Protein AF-A0A661Y5L4-F1 (afdb_monomer_lite)

Radius of gyration: 21.96 Å; chains: 1; bounding box: 78×31×46 Å

Sequence (91 aa):
MKKNLLSASLILTTVFAFAQTPCNNGDAGGYDCSGYDLMAHMPLSVFNTTGANDSWGWTDPNDGKEYVLMGLENGTAFIDISDPVNPIYLG

Secondary structure (DSSP, 8-state):
------------------SSB--BTTBSSSSB-SS--B-----GGGGT-S-EEEEEEEE-TTT--EEEEEEETTEEEEEE-SSTTS-EE--

Structure (mmCIF, N/CA/C/O backbone):
data_AF-A0A661Y5L4-F1
#
_entry.id   AF-A0A661Y5L4-F1
#
loop_
_atom_site.group_PDB
_atom_site.id
_atom_site.type_symbol
_atom_site.label_atom_id
_atom_site.label_alt_id
_atom_site.label_comp_id
_atom_site.label_asym_id
_atom_site.label_entity_id
_atom_site.label_seq_id
_atom_site.pdbx_PDB_ins_code
_atom_site.Cartn_x
_atom_site.Cartn_y
_atom_site.Cartn_z
_atom_site.occupancy
_atom_site.B_iso_or_equiv
_atom_site.auth_seq_id
_atom_site.auth_comp_id
_atom_site.auth_asym_id
_atom_site.auth_atom_id
_atom_site.pdbx_PDB_model_num
ATOM 1 N N . MET A 1 1 ? -65.444 -4.577 -24.245 1.00 45.03 1 MET A N 1
ATOM 2 C CA . MET A 1 1 ? -64.198 -4.421 -25.033 1.00 45.03 1 MET A CA 1
ATOM 3 C C . MET A 1 1 ? -63.044 -4.167 -24.068 1.00 45.03 1 MET A C 1
ATOM 5 O O . MET A 1 1 ? -63.265 -3.571 -23.024 1.00 45.03 1 MET A O 1
ATOM 9 N N . LYS A 1 2 ? -61.890 -4.775 -24.349 1.00 47.53 2 LYS A N 1
ATOM 10 C CA . LYS A 1 2 ? -60.837 -5.206 -23.412 1.00 47.53 2 LYS A CA 1
ATOM 11 C C . LYS A 1 2 ? -60.192 -4.069 -22.594 1.00 47.53 2 LYS A C 1
ATOM 13 O O . LYS A 1 2 ? -59.688 -3.111 -23.166 1.00 47.53 2 LYS A O 1
ATOM 18 N N . LYS A 1 3 ? -60.151 -4.228 -21.263 1.00 55.34 3 LYS A N 1
ATOM 19 C CA . LYS A 1 3 ? -59.267 -3.475 -20.359 1.00 55.34 3 LYS A CA 1
ATOM 20 C C . LYS A 1 3 ? -57.867 -4.088 -20.465 1.00 55.34 3 LYS A C 1
ATOM 22 O O . LYS A 1 3 ? -57.606 -5.108 -19.835 1.00 55.34 3 LYS A O 1
ATOM 27 N N . ASN A 1 4 ? -56.998 -3.515 -21.292 1.00 48.91 4 ASN A N 1
ATOM 28 C CA . ASN A 1 4 ? -55.600 -3.938 -21.354 1.00 48.91 4 ASN A CA 1
ATOM 29 C C . ASN A 1 4 ? -54.830 -3.268 -20.215 1.00 48.91 4 ASN A C 1
ATOM 31 O O . ASN A 1 4 ? -54.379 -2.131 -20.328 1.00 48.91 4 ASN A O 1
ATOM 35 N N . LEU A 1 5 ? -54.729 -3.997 -19.106 1.00 57.22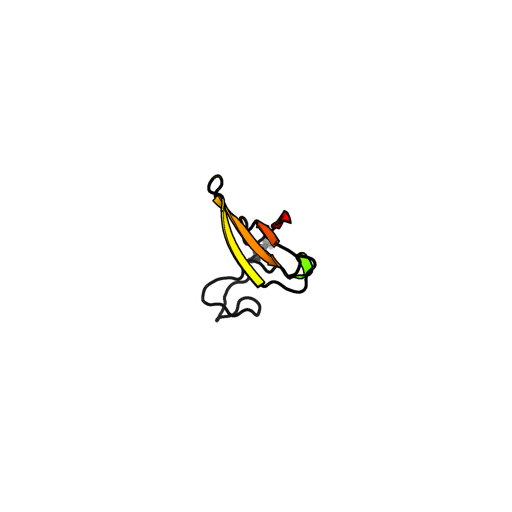 5 LEU A N 1
ATOM 36 C CA . LEU A 1 5 ? -53.837 -3.708 -17.994 1.00 57.22 5 LEU A CA 1
ATOM 37 C C . LEU A 1 5 ? -52.398 -3.981 -18.468 1.00 57.22 5 LEU A C 1
ATOM 39 O O . LEU A 1 5 ? -51.913 -5.107 -18.406 1.00 57.22 5 LEU A O 1
ATOM 43 N N . LEU A 1 6 ? -51.731 -2.969 -19.020 1.00 54.16 6 LEU A N 1
ATOM 44 C CA . LEU A 1 6 ? -50.290 -3.018 -19.269 1.00 54.16 6 LEU A CA 1
ATOM 45 C C . LEU A 1 6 ? -49.576 -2.707 -17.951 1.00 54.16 6 LEU A C 1
ATOM 47 O O . LEU A 1 6 ? -49.201 -1.572 -17.672 1.00 54.16 6 LEU A O 1
ATOM 51 N N . SER A 1 7 ? -49.440 -3.734 -17.114 1.00 58.03 7 SER A N 1
ATOM 52 C CA . SER A 1 7 ? -48.542 -3.722 -15.963 1.00 58.03 7 SER A CA 1
ATOM 53 C C . SER A 1 7 ? -47.102 -3.726 -16.474 1.00 58.03 7 SER A C 1
ATOM 55 O O . SER A 1 7 ? -46.559 -4.769 -16.828 1.00 58.03 7 SER A O 1
ATOM 57 N N . ALA A 1 8 ? -46.486 -2.549 -16.550 1.00 58.72 8 ALA A N 1
ATOM 58 C CA . ALA A 1 8 ? -45.054 -2.421 -16.775 1.00 58.72 8 ALA A CA 1
ATOM 59 C C . ALA A 1 8 ? -44.316 -2.783 -15.474 1.00 58.72 8 ALA A C 1
ATOM 61 O O . ALA A 1 8 ? -44.076 -1.929 -14.623 1.00 58.72 8 ALA A O 1
ATOM 62 N N . SER A 1 9 ? -43.995 -4.065 -15.290 1.00 62.47 9 SER A N 1
ATOM 63 C CA . SER A 1 9 ? -43.058 -4.492 -14.248 1.00 62.47 9 SER A CA 1
ATOM 64 C C . SER A 1 9 ? -41.649 -4.059 -14.646 1.00 62.47 9 SER A C 1
ATOM 66 O O . SER A 1 9 ? -41.008 -4.679 -15.492 1.00 62.47 9 SER A O 1
ATOM 68 N N . LEU A 1 10 ? -41.180 -2.972 -14.037 1.00 59.38 10 LEU A N 1
ATOM 69 C CA . LEU A 1 10 ? -39.789 -2.538 -14.080 1.00 59.38 10 LEU A CA 1
ATOM 70 C C . LEU A 1 10 ? -38.960 -3.541 -13.261 1.00 59.38 10 LEU A C 1
ATOM 72 O O . LEU A 1 10 ? -38.992 -3.522 -12.032 1.00 59.38 10 LEU A O 1
ATOM 76 N N . ILE A 1 11 ? -38.277 -4.471 -13.932 1.00 63.12 11 ILE A N 1
ATOM 77 C CA . ILE A 1 11 ? -37.360 -5.408 -13.275 1.00 63.12 11 ILE A CA 1
ATOM 78 C C . ILE A 1 11 ? -36.123 -4.609 -12.856 1.00 63.12 11 ILE A C 1
ATOM 80 O O . ILE A 1 11 ? -35.305 -4.226 -13.690 1.00 63.12 11 ILE A O 1
ATOM 84 N N . LEU A 1 12 ? -36.009 -4.332 -11.558 1.00 64.50 12 LEU A N 1
ATOM 85 C CA . LEU A 1 12 ? -34.834 -3.722 -10.950 1.00 64.50 12 LEU A CA 1
ATOM 86 C C . LEU A 1 12 ? -33.753 -4.803 -10.806 1.00 64.50 12 LEU A C 1
ATOM 88 O O . LEU A 1 12 ? -33.671 -5.482 -9.786 1.00 64.50 12 LEU A O 1
ATOM 92 N N . THR A 1 13 ? -32.951 -5.022 -11.846 1.00 65.88 13 THR A N 1
ATOM 93 C CA . THR A 1 13 ? -31.752 -5.860 -11.735 1.00 65.88 13 THR A CA 1
ATOM 94 C C . THR A 1 13 ? -30.702 -5.097 -10.933 1.00 65.88 13 THR A C 1
ATOM 96 O O . THR A 1 13 ? -30.044 -4.200 -11.458 1.00 65.88 13 THR A O 1
ATOM 99 N N . THR A 1 14 ? -30.554 -5.422 -9.651 1.00 65.94 14 THR A N 1
ATOM 100 C CA . THR A 1 14 ? -29.439 -4.941 -8.831 1.00 65.94 14 THR A CA 1
ATOM 101 C C . THR A 1 14 ? -28.157 -5.611 -9.314 1.00 65.94 14 THR A C 1
ATOM 103 O O . THR A 1 14 ? -27.962 -6.810 -9.112 1.00 65.94 14 THR A O 1
ATOM 106 N N . VAL A 1 15 ? -27.293 -4.851 -9.983 1.00 71.62 15 VAL A N 1
ATOM 107 C CA . VAL A 1 15 ? -25.935 -5.298 -10.298 1.00 71.62 15 VAL A CA 1
ATOM 108 C C . VAL A 1 15 ? -25.136 -5.228 -9.000 1.00 71.62 15 VAL A C 1
ATOM 110 O O . VAL A 1 15 ? -24.921 -4.141 -8.467 1.00 71.62 15 VAL A O 1
ATOM 113 N N . PHE A 1 16 ? -24.736 -6.380 -8.462 1.00 69.31 16 PHE A N 1
ATOM 114 C CA . PHE A 1 16 ? -23.775 -6.425 -7.364 1.00 69.31 16 PHE A CA 1
ATOM 115 C C . PHE A 1 16 ? -22.408 -6.018 -7.919 1.00 69.31 16 PHE A C 1
ATOM 117 O O . PHE A 1 16 ? -21.804 -6.758 -8.692 1.00 69.31 16 PHE A O 1
ATOM 124 N N . ALA A 1 17 ? -21.955 -4.816 -7.569 1.00 69.75 17 ALA A N 1
ATOM 125 C CA . ALA A 1 17 ? -20.578 -4.396 -7.778 1.00 69.75 17 ALA A CA 1
ATOM 126 C C . ALA A 1 17 ? -19.769 -4.778 -6.533 1.00 69.75 17 ALA A C 1
ATOM 128 O O . ALA A 1 17 ? -20.151 -4.424 -5.417 1.00 69.75 17 ALA A O 1
ATOM 129 N N . PHE A 1 18 ? -18.673 -5.508 -6.722 1.00 72.31 18 PHE A N 1
ATOM 130 C CA . PHE A 1 18 ? -17.719 -5.812 -5.659 1.00 72.31 18 PHE A CA 1
ATOM 131 C C . PHE A 1 18 ? -16.603 -4.765 -5.695 1.00 72.31 18 PHE A C 1
ATOM 133 O O . PHE A 1 18 ? -16.037 -4.514 -6.756 1.00 72.31 18 PHE A O 1
ATOM 140 N N . ALA A 1 19 ? -16.325 -4.127 -4.554 1.00 83.38 19 ALA A N 1
ATOM 141 C CA . ALA A 1 19 ? -15.214 -3.181 -4.421 1.00 83.38 19 ALA A CA 1
ATOM 142 C C . ALA A 1 19 ? -13.853 -3.899 -4.329 1.00 83.38 19 ALA A C 1
ATOM 144 O O . ALA A 1 19 ? -12.851 -3.372 -4.794 1.00 83.38 19 ALA A O 1
ATOM 145 N N . GLN A 1 20 ? -13.843 -5.114 -3.770 1.00 91.56 20 GLN A N 1
ATOM 146 C CA . GLN A 1 20 ? -12.687 -6.011 -3.730 1.00 91.56 20 GLN A CA 1
ATOM 147 C C . GLN A 1 20 ? -12.675 -6.953 -4.936 1.00 91.56 20 GLN A C 1
ATOM 149 O O . GLN A 1 20 ? -13.715 -7.196 -5.555 1.00 91.56 20 GLN A O 1
ATOM 154 N N . THR A 1 21 ? -11.515 -7.531 -5.231 1.00 95.06 21 THR A N 1
ATOM 155 C CA . THR A 1 21 ? -11.351 -8.566 -6.257 1.00 95.06 21 THR A CA 1
ATOM 156 C C . THR A 1 21 ? -11.376 -9.946 -5.593 1.00 95.06 21 THR A C 1
ATOM 158 O O . THR A 1 21 ? -10.402 -10.304 -4.926 1.00 95.06 21 THR A O 1
ATOM 161 N N . PRO A 1 22 ? -12.468 -10.729 -5.729 1.00 95.12 22 PRO A N 1
ATOM 162 C CA . PRO A 1 22 ? -12.598 -11.978 -4.993 1.00 95.12 22 PRO A CA 1
ATOM 163 C C . PRO A 1 22 ? -11.660 -13.068 -5.505 1.00 95.12 22 PRO A C 1
ATOM 165 O O . PRO A 1 22 ? -11.463 -13.194 -6.716 1.00 95.12 22 PRO A O 1
ATOM 168 N N . CYS A 1 23 ? -11.162 -13.897 -4.590 1.00 96.50 23 CYS A N 1
ATOM 169 C CA . CYS A 1 23 ? -10.354 -15.062 -4.923 1.00 96.50 23 CYS A CA 1
ATOM 170 C C . CYS A 1 23 ? -11.222 -16.184 -5.490 1.00 96.50 23 CYS A C 1
ATOM 172 O O . CYS A 1 23 ? -11.892 -16.914 -4.756 1.00 96.50 23 CYS A O 1
ATOM 174 N N . ASN A 1 24 ? -11.196 -16.351 -6.809 1.00 95.75 24 ASN A N 1
ATOM 175 C CA . ASN A 1 24 ? -11.967 -17.371 -7.506 1.00 95.75 24 ASN A CA 1
ATOM 176 C C . ASN A 1 24 ? -11.030 -18.343 -8.212 1.00 95.75 24 ASN A C 1
ATOM 178 O O . ASN A 1 24 ? -10.239 -17.953 -9.064 1.00 95.75 24 ASN A O 1
ATOM 182 N N . ASN A 1 25 ? -11.147 -19.633 -7.885 1.00 95.88 25 ASN A N 1
ATOM 183 C CA . ASN A 1 25 ? -10.308 -20.693 -8.457 1.00 95.88 25 ASN A CA 1
ATOM 184 C C . ASN A 1 25 ? -8.791 -20.430 -8.332 1.00 95.88 25 ASN A C 1
ATOM 186 O O . ASN A 1 25 ? -8.027 -20.856 -9.192 1.00 95.88 25 ASN A O 1
ATOM 190 N N . GLY A 1 26 ? -8.361 -19.752 -7.262 1.00 96.81 26 GLY A N 1
ATOM 191 C CA . GLY A 1 26 ? -6.951 -19.456 -6.999 1.00 96.81 26 GLY A CA 1
ATOM 192 C C . GLY A 1 26 ? -6.417 -18.174 -7.642 1.00 96.81 26 GLY A C 1
ATOM 193 O O . GLY A 1 26 ? -5.228 -17.913 -7.508 1.00 96.81 26 GLY A O 1
ATOM 194 N N . ASP A 1 27 ? -7.268 -17.369 -8.287 1.00 97.19 27 ASP A N 1
ATOM 195 C CA . ASP A 1 27 ? -6.903 -16.061 -8.845 1.00 97.19 27 ASP A CA 1
ATOM 196 C C . ASP A 1 27 ? -7.741 -14.924 -8.243 1.00 97.19 27 ASP A C 1
ATOM 198 O O . ASP A 1 27 ? -8.960 -15.046 -8.081 1.00 97.19 27 ASP A O 1
ATOM 202 N N . ALA A 1 28 ? -7.077 -13.809 -7.943 1.00 96.81 28 ALA A N 1
ATOM 203 C CA . ALA A 1 28 ? -7.695 -12.543 -7.580 1.00 96.81 28 ALA A CA 1
ATOM 204 C C . ALA A 1 28 ? -7.125 -11.412 -8.451 1.00 96.81 28 ALA A C 1
ATOM 206 O O . ALA A 1 28 ? -6.316 -10.602 -8.001 1.00 96.81 28 ALA A O 1
ATOM 207 N N . GLY A 1 29 ? -7.540 -11.350 -9.718 1.00 92.31 29 GLY A N 1
ATOM 208 C CA . GLY A 1 29 ? -7.176 -10.249 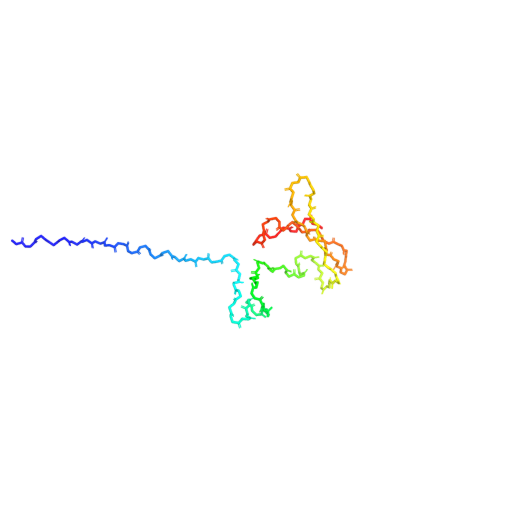-10.617 1.00 92.31 29 GLY A CA 1
ATOM 209 C C . GLY A 1 29 ? -5.765 -10.369 -11.187 1.00 92.31 29 GLY A C 1
ATOM 210 O O . GLY A 1 29 ? -5.089 -9.354 -11.353 1.00 92.31 29 GLY A O 1
ATOM 211 N N . GLY A 1 30 ? -5.320 -11.593 -11.481 1.00 94.44 30 GLY A N 1
ATOM 212 C CA . GLY A 1 30 ? -3.969 -11.892 -11.967 1.00 94.44 30 GLY A CA 1
ATOM 213 C C . GLY A 1 30 ? -2.946 -12.165 -10.862 1.00 94.44 30 GLY A C 1
ATOM 214 O O . GLY A 1 30 ? -1.768 -12.350 -11.166 1.00 94.44 30 GLY A O 1
ATOM 215 N N . TYR A 1 31 ? -3.378 -12.174 -9.599 1.00 94.44 31 TYR A N 1
ATOM 216 C CA . TYR A 1 31 ? -2.558 -12.526 -8.445 1.00 94.44 31 TYR A CA 1
ATOM 217 C C . TYR A 1 31 ? -3.018 -13.866 -7.876 1.00 94.44 31 TYR A C 1
ATOM 219 O O . TYR A 1 31 ? -4.201 -14.036 -7.568 1.00 94.44 31 TYR A O 1
ATOM 227 N N . ASP A 1 32 ? -2.073 -14.788 -7.690 1.00 97.12 32 ASP A N 1
ATOM 228 C CA . ASP A 1 32 ? -2.336 -16.069 -7.037 1.00 97.12 32 ASP A CA 1
ATOM 229 C C . ASP A 1 32 ? -2.878 -15.843 -5.616 1.00 97.12 32 ASP A C 1
ATOM 231 O O . ASP A 1 32 ? -2.317 -15.086 -4.814 1.00 97.12 32 ASP A O 1
ATOM 235 N N . CYS A 1 33 ? -3.968 -16.528 -5.281 1.00 96.94 33 CYS A N 1
ATOM 236 C CA . CYS A 1 33 ? -4.646 -16.393 -3.997 1.00 96.94 33 CYS A CA 1
ATOM 237 C C . CYS A 1 33 ? -5.060 -17.756 -3.424 1.00 96.94 33 CYS A C 1
ATOM 239 O O . CYS A 1 33 ? -5.285 -18.726 -4.146 1.00 96.94 33 CYS A O 1
ATOM 241 N N . SER A 1 34 ? -5.185 -17.839 -2.096 1.00 97.31 34 SER A N 1
ATOM 242 C CA . SER A 1 34 ? -5.592 -19.060 -1.385 1.00 97.31 34 SER A CA 1
ATOM 243 C C . SER A 1 34 ? -6.686 -18.758 -0.360 1.00 97.31 34 SER A C 1
ATOM 245 O O . SER A 1 34 ? -6.474 -18.854 0.849 1.00 97.31 34 SER A O 1
ATOM 247 N N . GLY A 1 35 ? -7.872 -18.398 -0.856 1.00 94.19 35 GLY A N 1
ATOM 248 C CA . GLY A 1 35 ? -9.050 -18.130 -0.022 1.00 94.19 35 GLY A CA 1
ATOM 249 C C . GLY A 1 35 ? -9.062 -16.750 0.642 1.00 94.19 35 GLY A C 1
ATOM 250 O O . GLY A 1 35 ? -9.817 -16.548 1.588 1.00 94.19 35 GLY A O 1
ATOM 251 N N . TYR A 1 36 ? -8.238 -15.819 0.157 1.00 93.69 36 TYR A N 1
ATOM 252 C CA . TYR A 1 36 ? -8.226 -14.414 0.560 1.00 93.69 36 TYR A CA 1
ATOM 253 C C . TYR A 1 36 ? -8.406 -13.522 -0.666 1.00 93.69 36 TYR A C 1
ATOM 255 O O . TYR A 1 36 ? -7.761 -13.736 -1.691 1.00 93.69 36 TYR A O 1
ATOM 263 N N . ASP A 1 37 ? -9.281 -12.532 -0.549 1.00 95.69 37 ASP A N 1
ATOM 264 C CA . ASP A 1 37 ? -9.581 -11.595 -1.626 1.00 95.69 37 ASP A CA 1
ATOM 265 C C . ASP A 1 37 ? -8.493 -10.518 -1.729 1.00 95.69 37 ASP A C 1
ATOM 267 O O . ASP A 1 37 ? -7.873 -10.133 -0.734 1.00 95.69 37 ASP A O 1
ATOM 271 N N . LEU A 1 38 ? -8.274 -9.998 -2.937 1.00 95.81 38 LEU A N 1
ATOM 272 C CA . LEU A 1 38 ? -7.436 -8.820 -3.135 1.00 95.81 38 LEU A CA 1
ATOM 273 C C . LEU A 1 38 ? -8.275 -7.566 -2.870 1.00 95.81 38 LEU A C 1
ATOM 275 O O . LEU A 1 38 ? -9.191 -7.242 -3.628 1.00 95.81 38 LEU A O 1
ATOM 279 N N . MET A 1 39 ? -7.942 -6.854 -1.796 1.00 95.69 39 MET A N 1
ATOM 280 C CA . MET A 1 39 ? -8.717 -5.699 -1.332 1.00 95.69 39 MET A CA 1
ATOM 281 C C . MET A 1 39 ? -8.404 -4.425 -2.123 1.00 95.69 39 MET A C 1
ATOM 283 O O . MET A 1 39 ? -9.320 -3.737 -2.565 1.00 95.69 39 MET A O 1
ATOM 287 N N . ALA A 1 40 ? -7.118 -4.139 -2.344 1.00 95.19 40 ALA A N 1
ATOM 288 C CA . ALA A 1 40 ? -6.646 -2.976 -3.086 1.00 95.19 40 ALA A CA 1
ATOM 289 C C . ALA A 1 40 ? -5.240 -3.213 -3.662 1.00 95.19 40 ALA A C 1
ATOM 291 O O . ALA A 1 40 ? -4.476 -4.035 -3.155 1.00 95.19 40 ALA A O 1
ATOM 292 N N . HIS A 1 41 ? -4.884 -2.457 -4.703 1.00 94.38 41 HIS A N 1
ATOM 293 C CA . HIS A 1 41 ? -3.546 -2.455 -5.297 1.00 94.38 41 HIS A CA 1
ATOM 294 C C . HIS A 1 41 ? -3.030 -1.018 -5.437 1.00 94.38 41 HIS A C 1
ATOM 296 O O . HIS A 1 41 ? -3.633 -0.197 -6.130 1.00 94.38 41 HIS A O 1
ATOM 302 N N . MET A 1 42 ? -1.895 -0.725 -4.799 1.00 95.38 42 MET A N 1
ATOM 303 C CA . MET A 1 42 ? -1.204 0.564 -4.887 1.00 95.38 42 MET A CA 1
ATOM 304 C C . MET A 1 42 ? 0.115 0.386 -5.652 1.00 95.38 42 MET A C 1
ATOM 306 O O . MET A 1 42 ? 1.062 -0.171 -5.095 1.00 95.38 42 MET A O 1
ATOM 310 N N . PRO A 1 43 ? 0.215 0.824 -6.921 1.00 95.94 43 PRO A N 1
ATOM 311 C CA . PRO A 1 43 ? 1.457 0.690 -7.679 1.00 95.94 43 PRO A CA 1
ATOM 312 C C . PRO A 1 43 ? 2.551 1.613 -7.121 1.00 95.94 43 PRO A C 1
ATOM 314 O O . PRO A 1 43 ? 2.254 2.708 -6.646 1.00 95.94 43 PRO A O 1
ATOM 317 N N . LEU A 1 44 ? 3.828 1.23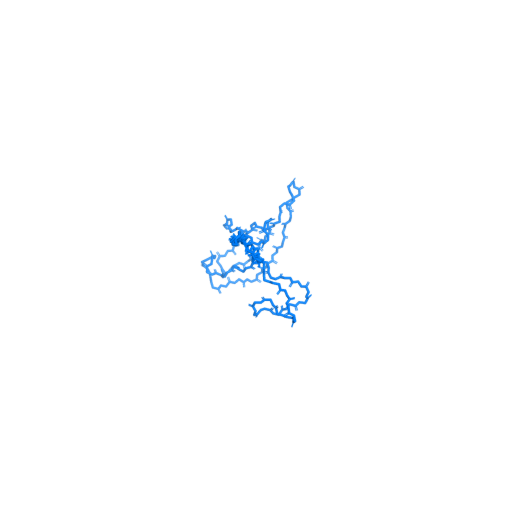1 -7.264 1.00 96.44 44 LEU A N 1
ATOM 318 C CA . LEU A 1 44 ? 4.976 2.006 -6.750 1.00 96.44 44 LEU A CA 1
ATOM 319 C C . LEU A 1 44 ? 5.043 3.454 -7.261 1.00 96.44 44 LEU A C 1
ATOM 321 O O . LEU A 1 44 ? 5.572 4.333 -6.582 1.00 96.44 44 LEU A O 1
ATOM 325 N N . SER A 1 45 ? 4.442 3.729 -8.422 1.00 96.62 45 SER A N 1
ATOM 326 C CA . SER A 1 45 ? 4.299 5.085 -8.956 1.00 96.62 45 SER A CA 1
ATOM 327 C C . SER A 1 45 ? 3.529 6.026 -8.024 1.00 96.62 45 SER A C 1
ATOM 329 O O . SER A 1 45 ? 3.759 7.228 -8.080 1.00 96.62 45 SER A O 1
ATOM 331 N N . VAL A 1 46 ? 2.649 5.508 -7.156 1.00 96.50 46 VAL A N 1
ATOM 332 C CA . VAL A 1 46 ? 1.959 6.298 -6.117 1.00 96.50 46 VAL A CA 1
ATOM 333 C C . VAL A 1 46 ? 2.960 6.923 -5.141 1.00 96.50 46 VAL A C 1
ATOM 335 O O . VAL A 1 46 ? 2.743 8.035 -4.668 1.00 96.50 46 VAL A O 1
ATOM 338 N N . PHE A 1 47 ? 4.082 6.246 -4.893 1.00 95.88 47 PHE A N 1
ATOM 339 C CA . PHE A 1 47 ? 5.124 6.681 -3.962 1.00 95.88 47 PHE A CA 1
ATOM 340 C C . PHE A 1 47 ? 6.316 7.359 -4.661 1.00 95.88 47 PHE A C 1
ATOM 342 O O . PHE A 1 47 ? 7.365 7.568 -4.052 1.00 95.88 47 PHE A O 1
ATOM 349 N N . ASN A 1 48 ? 6.181 7.699 -5.951 1.00 95.44 48 ASN A N 1
ATOM 350 C CA . ASN A 1 48 ? 7.243 8.301 -6.769 1.00 95.44 48 ASN A CA 1
ATOM 351 C C . ASN A 1 48 ? 8.570 7.516 -6.732 1.00 95.44 48 ASN A C 1
ATOM 353 O O . ASN A 1 48 ? 9.651 8.106 -6.685 1.00 95.44 48 ASN A O 1
ATOM 357 N N . THR A 1 49 ? 8.488 6.186 -6.743 1.00 96.19 49 THR A N 1
ATOM 358 C CA . THR A 1 49 ? 9.647 5.286 -6.717 1.00 96.19 49 THR A CA 1
ATOM 359 C C . THR A 1 49 ? 9.466 4.122 -7.687 1.00 96.19 49 THR A C 1
ATOM 361 O O . THR A 1 49 ? 8.362 3.840 -8.157 1.00 96.19 49 THR A O 1
ATOM 364 N N . THR A 1 50 ? 10.562 3.433 -7.985 1.00 97.00 50 THR A N 1
ATOM 365 C CA . THR A 1 50 ? 10.590 2.183 -8.758 1.00 97.00 50 THR A CA 1
ATOM 366 C C . THR A 1 50 ? 10.946 0.967 -7.910 1.00 97.00 50 THR A C 1
ATOM 368 O O . THR A 1 50 ? 10.875 -0.152 -8.414 1.00 97.00 50 THR A O 1
ATOM 371 N N . GLY A 1 51 ? 11.303 1.168 -6.637 1.00 97.25 51 GLY A N 1
ATOM 372 C CA . GLY A 1 51 ? 11.745 0.109 -5.737 1.00 97.25 51 GLY A CA 1
ATOM 373 C C . GLY A 1 51 ? 11.142 0.211 -4.336 1.00 97.25 51 GLY A C 1
ATOM 374 O O . GLY A 1 51 ? 10.977 1.302 -3.785 1.00 97.25 51 GLY A O 1
ATOM 375 N N . ALA A 1 52 ? 10.852 -0.958 -3.764 1.00 96.56 52 ALA A N 1
ATOM 376 C CA . ALA A 1 52 ? 10.456 -1.178 -2.377 1.00 96.56 52 ALA A CA 1
ATOM 377 C C . ALA A 1 52 ? 11.104 -2.472 -1.870 1.00 96.56 52 ALA A C 1
ATOM 379 O O . ALA A 1 52 ? 11.398 -3.366 -2.668 1.00 96.56 52 ALA A O 1
ATOM 380 N N . ASN A 1 53 ? 11.363 -2.566 -0.569 1.00 93.25 53 ASN A N 1
ATOM 381 C CA . ASN A 1 53 ? 12.125 -3.678 0.002 1.00 93.25 53 ASN A CA 1
ATOM 382 C C . ASN A 1 53 ? 11.468 -4.337 1.217 1.00 93.25 53 ASN A C 1
ATOM 384 O O . ASN A 1 53 ? 11.885 -5.436 1.574 1.00 93.25 53 ASN A O 1
ATOM 388 N N . ASP A 1 54 ? 10.500 -3.682 1.864 1.00 94.12 54 ASP A N 1
ATOM 389 C CA . ASP A 1 54 ? 9.901 -4.202 3.094 1.00 94.12 54 ASP A CA 1
ATOM 390 C C . ASP A 1 54 ? 8.473 -3.684 3.333 1.00 94.12 54 ASP A C 1
ATOM 392 O O . ASP A 1 54 ? 8.111 -2.609 2.851 1.00 94.12 54 ASP A O 1
ATOM 396 N N . SER A 1 55 ? 7.664 -4.435 4.084 1.00 95.50 55 SER A N 1
ATOM 397 C CA . SER A 1 55 ? 6.272 -4.094 4.417 1.00 95.50 55 SER A CA 1
ATOM 398 C C . SER A 1 55 ? 5.909 -4.582 5.817 1.00 95.50 55 SER A C 1
ATOM 400 O O . SER A 1 55 ? 5.854 -5.784 6.069 1.00 95.50 55 SER A O 1
ATOM 402 N N . TRP A 1 56 ? 5.627 -3.643 6.719 1.00 97.50 56 TRP A N 1
ATOM 403 C CA . TRP A 1 56 ? 5.300 -3.904 8.122 1.00 97.50 56 TRP A CA 1
ATOM 404 C C . TRP A 1 56 ? 3.898 -3.394 8.444 1.00 97.50 56 TRP A C 1
ATOM 406 O O . TRP A 1 56 ? 3.463 -2.388 7.893 1.00 97.50 56 TRP A O 1
ATOM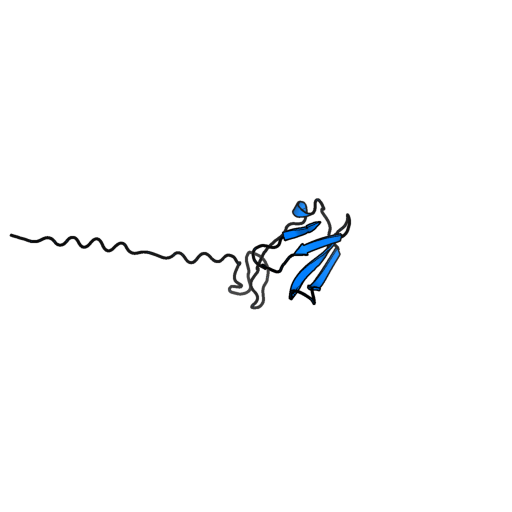 416 N N . GLY A 1 57 ? 3.197 -4.076 9.349 1.00 97.00 57 GLY A N 1
ATOM 417 C CA . GLY A 1 57 ? 1.885 -3.655 9.845 1.00 97.00 57 GLY A CA 1
ATOM 418 C C . GLY A 1 57 ? 1.976 -3.038 11.240 1.00 97.00 57 GLY A C 1
ATOM 419 O O . GLY A 1 57 ? 2.753 -3.506 12.076 1.00 97.00 57 GLY A O 1
ATOM 420 N N . TRP A 1 58 ? 1.163 -2.019 11.507 1.00 97.62 58 TRP A N 1
ATOM 421 C CA . TRP A 1 58 ? 0.963 -1.461 12.843 1.00 97.62 58 TRP A CA 1
ATOM 422 C C . TRP A 1 58 ? -0.513 -1.144 13.085 1.00 97.62 58 TRP A C 1
ATOM 424 O O . TRP A 1 58 ? -1.179 -0.600 12.211 1.00 97.62 58 TRP A O 1
ATOM 434 N N . THR A 1 59 ? -1.005 -1.452 14.282 1.00 98.06 59 THR A N 1
ATOM 435 C CA . THR A 1 59 ? -2.361 -1.113 14.725 1.00 98.06 59 THR A CA 1
ATOM 436 C C . THR A 1 59 ? -2.262 -0.072 15.836 1.00 98.06 59 THR A C 1
ATOM 438 O O . THR A 1 59 ? -1.580 -0.311 16.838 1.00 98.06 59 THR A O 1
ATOM 441 N N . ASP A 1 60 ? -2.934 1.067 15.682 1.00 97.50 60 ASP A N 1
ATOM 442 C CA . ASP A 1 60 ? -2.976 2.109 16.707 1.00 97.50 60 ASP A CA 1
ATOM 443 C C . ASP A 1 60 ? -3.757 1.609 17.935 1.00 97.50 60 ASP A C 1
ATOM 445 O O . ASP A 1 60 ? -4.927 1.234 17.820 1.00 97.50 60 ASP A O 1
ATOM 449 N N . PRO A 1 61 ? -3.147 1.587 19.134 1.00 98.00 61 PRO A N 1
ATOM 450 C CA . PRO A 1 61 ? -3.811 1.088 20.334 1.00 98.00 61 PRO A CA 1
ATOM 451 C C . PRO A 1 61 ? -4.957 1.983 20.831 1.00 98.00 61 PRO A C 1
ATOM 453 O O . PRO A 1 61 ? -5.725 1.542 21.686 1.00 98.00 61 PRO A O 1
ATOM 456 N N . ASN A 1 62 ? -5.067 3.228 20.359 1.00 98.06 62 ASN A N 1
ATOM 457 C CA . ASN A 1 62 ? -6.080 4.177 20.822 1.00 98.06 62 ASN A CA 1
ATOM 458 C C . ASN A 1 62 ? -7.389 4.070 20.038 1.00 98.06 62 ASN A C 1
ATOM 460 O O . ASN A 1 62 ? -8.460 4.159 20.639 1.00 98.06 62 ASN A O 1
ATOM 464 N N . ASP A 1 63 ? -7.313 3.910 18.716 1.00 97.31 63 ASP A N 1
ATOM 465 C CA . ASP A 1 63 ? -8.484 3.905 17.830 1.00 97.31 63 ASP A CA 1
ATOM 466 C C . ASP A 1 63 ? -8.614 2.638 16.967 1.00 97.31 63 ASP A C 1
ATOM 468 O O . ASP A 1 63 ? -9.630 2.462 16.294 1.00 97.31 63 ASP A O 1
ATOM 472 N N . GLY A 1 64 ? -7.643 1.721 17.034 1.00 97.25 64 GLY A N 1
ATOM 473 C CA . GLY A 1 64 ? -7.656 0.456 16.304 1.00 97.25 64 GLY A CA 1
ATOM 474 C C . GLY A 1 64 ? -7.370 0.596 14.812 1.00 97.25 64 GLY A C 1
ATOM 475 O O . GLY A 1 64 ? -7.512 -0.392 14.092 1.00 97.25 64 GLY A O 1
ATOM 476 N N . LYS A 1 65 ? -6.983 1.785 14.334 1.00 97.62 65 LYS A N 1
ATOM 477 C CA . LYS A 1 65 ? -6.622 1.978 12.932 1.00 97.62 65 LYS A CA 1
ATOM 478 C C . LYS A 1 65 ? -5.402 1.154 12.560 1.00 97.62 65 LYS A C 1
ATOM 480 O O . LYS A 1 65 ? -4.431 1.088 13.311 1.00 97.62 65 LYS A O 1
ATOM 485 N N . GLU A 1 66 ? -5.441 0.565 11.376 1.00 98.25 66 GLU A N 1
ATOM 486 C CA . GLU A 1 66 ? -4.351 -0.249 10.855 1.00 98.25 66 GLU A CA 1
ATOM 487 C C . GLU A 1 66 ? -3.576 0.523 9.792 1.00 98.25 66 GLU A C 1
ATOM 489 O O . GLU A 1 66 ? -4.148 1.227 8.958 1.00 98.25 66 GLU A O 1
ATOM 494 N N . TYR A 1 67 ? -2.256 0.376 9.828 1.00 98.19 67 TYR A N 1
ATOM 495 C CA . TYR A 1 67 ? -1.332 1.068 8.947 1.00 98.19 67 TYR A CA 1
ATOM 496 C C . TYR A 1 67 ? -0.306 0.103 8.371 1.00 98.19 67 TYR A C 1
ATOM 498 O O . TYR A 1 67 ? 0.175 -0.802 9.060 1.00 98.19 67 TYR A O 1
ATOM 506 N N . VAL A 1 68 ? 0.091 0.357 7.127 1.00 98.06 68 VAL A N 1
ATOM 507 C CA . VAL A 1 68 ? 1.289 -0.234 6.531 1.00 98.06 68 VAL A CA 1
ATOM 508 C C . VAL A 1 68 ? 2.428 0.775 6.607 1.00 98.06 68 VAL A C 1
ATOM 510 O O . VAL A 1 68 ? 2.275 1.933 6.218 1.00 98.06 68 VAL A O 1
ATOM 513 N N . LEU A 1 69 ? 3.577 0.315 7.092 1.00 97.88 69 LEU A N 1
ATOM 514 C CA . LEU A 1 69 ? 4.856 1.005 7.026 1.00 97.88 69 LEU A CA 1
ATOM 515 C C . LEU A 1 69 ? 5.687 0.304 5.951 1.00 97.88 69 LEU A C 1
ATOM 517 O O . LEU A 1 69 ? 6.142 -0.826 6.143 1.00 97.88 69 LEU A O 1
ATOM 521 N N . MET A 1 70 ? 5.848 0.954 4.804 1.00 97.69 70 MET A N 1
ATOM 522 C CA . MET A 1 70 ? 6.513 0.374 3.640 1.00 97.69 70 MET A CA 1
ATOM 523 C C . MET A 1 70 ? 7.921 0.947 3.481 1.00 97.69 70 MET A C 1
ATOM 525 O O . MET A 1 70 ? 8.101 2.163 3.425 1.00 97.69 70 MET A O 1
ATOM 529 N N . GLY A 1 71 ? 8.919 0.070 3.383 1.00 97.94 71 GLY A N 1
ATOM 530 C CA . GLY A 1 71 ? 10.286 0.432 3.019 1.00 97.94 71 GLY A CA 1
ATOM 531 C C . GLY A 1 71 ? 10.398 0.641 1.512 1.00 97.94 71 GLY A C 1
ATOM 532 O O . GLY A 1 71 ? 10.107 -0.272 0.733 1.00 97.94 71 GLY A O 1
ATOM 533 N N . LEU A 1 72 ? 10.813 1.838 1.105 1.00 97.44 72 LEU A N 1
ATOM 534 C CA . LEU A 1 72 ? 10.978 2.253 -0.284 1.00 97.44 72 LEU A CA 1
ATOM 535 C C . LEU A 1 72 ? 12.447 2.558 -0.584 1.00 97.44 72 LEU A C 1
ATOM 537 O O . LEU A 1 72 ? 13.220 2.925 0.298 1.00 97.44 72 LEU A O 1
ATOM 541 N N . GLU A 1 73 ? 12.824 2.494 -1.859 1.00 96.38 73 GLU A N 1
ATOM 542 C CA . GLU A 1 73 ? 14.164 2.900 -2.316 1.00 96.38 73 GLU A CA 1
ATOM 543 C C . GLU A 1 73 ? 14.510 4.345 -1.910 1.00 96.38 73 GLU A C 1
ATOM 545 O O . GLU A 1 73 ? 15.661 4.660 -1.611 1.00 96.38 73 GLU A O 1
ATOM 550 N N . ASN A 1 74 ? 13.503 5.220 -1.869 1.00 94.31 74 ASN A N 1
ATOM 551 C CA . ASN A 1 74 ? 13.630 6.644 -1.578 1.00 94.31 74 ASN A CA 1
ATOM 552 C C . ASN A 1 74 ? 13.140 7.045 -0.170 1.00 94.31 74 ASN A C 1
ATOM 554 O O . ASN A 1 74 ? 13.062 8.244 0.103 1.00 94.31 74 ASN A O 1
ATOM 558 N N . GLY A 1 75 ? 12.824 6.096 0.723 1.00 95.62 75 GLY A N 1
ATOM 559 C CA . GLY A 1 75 ? 12.390 6.412 2.089 1.00 95.62 75 GLY A CA 1
ATOM 560 C C . GLY A 1 75 ? 11.443 5.390 2.719 1.00 95.62 75 GLY A C 1
ATOM 561 O O . GLY A 1 75 ? 11.568 4.186 2.518 1.00 95.62 75 GLY A O 1
ATOM 562 N N . THR A 1 76 ? 10.495 5.883 3.510 1.00 96.81 76 THR A N 1
ATOM 563 C CA . THR A 1 76 ? 9.444 5.083 4.150 1.00 96.81 76 THR A CA 1
ATOM 564 C C . THR A 1 76 ? 8.103 5.722 3.839 1.00 96.81 76 THR A C 1
ATOM 566 O O . THR A 1 76 ? 7.984 6.933 3.986 1.00 96.81 76 THR A O 1
ATOM 569 N N . ALA A 1 77 ? 7.121 4.918 3.436 1.00 97.56 77 ALA A N 1
ATOM 570 C CA . ALA A 1 77 ? 5.743 5.362 3.257 1.00 97.56 77 ALA A CA 1
ATOM 571 C C . ALA A 1 77 ? 4.854 4.862 4.399 1.00 97.56 77 ALA A C 1
ATOM 573 O O . ALA A 1 77 ? 4.963 3.706 4.821 1.00 97.56 77 ALA A O 1
ATOM 574 N N . PHE A 1 78 ? 3.940 5.716 4.845 1.00 97.88 78 PHE A N 1
ATOM 575 C CA . PHE A 1 78 ? 2.875 5.394 5.788 1.00 97.88 78 PHE A CA 1
ATOM 576 C C . PHE A 1 78 ? 1.540 5.349 5.048 1.00 97.88 78 PHE A C 1
ATOM 578 O O . PHE A 1 78 ? 1.182 6.278 4.320 1.00 97.88 78 PHE A O 1
ATOM 585 N N . ILE A 1 79 ? 0.798 4.260 5.213 1.00 98.38 79 ILE A N 1
ATOM 586 C CA . ILE A 1 79 ? -0.454 4.023 4.491 1.00 98.38 79 ILE A CA 1
ATOM 587 C C . ILE A 1 79 ? -1.528 3.659 5.515 1.00 98.38 79 ILE A C 1
ATOM 589 O O . ILE A 1 79 ? -1.360 2.674 6.226 1.00 98.38 79 ILE A O 1
ATOM 593 N N . ASP A 1 80 ? -2.611 4.436 5.598 1.00 98.19 80 ASP A N 1
ATOM 594 C CA . ASP A 1 80 ? -3.808 4.077 6.377 1.00 98.19 80 ASP A CA 1
ATOM 595 C C . ASP A 1 80 ? -4.589 3.008 5.600 1.00 98.19 80 ASP A C 1
ATOM 597 O O . ASP A 1 80 ? -4.972 3.236 4.448 1.00 98.19 80 ASP A O 1
ATOM 601 N N . ILE A 1 81 ? -4.797 1.845 6.218 1.00 97.88 81 ILE A N 1
ATOM 602 C CA . ILE A 1 81 ? -5.545 0.710 5.655 1.00 97.88 81 ILE A CA 1
ATOM 603 C C . ILE A 1 81 ? -6.813 0.392 6.461 1.00 97.88 81 ILE A C 1
ATOM 605 O O . ILE A 1 81 ? -7.379 -0.690 6.320 1.00 97.88 81 ILE A O 1
ATOM 609 N N . SER A 1 82 ? -7.289 1.335 7.281 1.00 97.25 82 SER A N 1
ATOM 610 C CA . SER A 1 82 ? -8.506 1.169 8.093 1.00 97.25 82 SER A CA 1
ATOM 611 C C . SER A 1 82 ? -9.755 0.909 7.244 1.00 97.25 82 SER A C 1
ATOM 613 O O . SER A 1 82 ? -10.691 0.257 7.701 1.00 97.25 82 SER A O 1
ATOM 615 N N . ASP A 1 83 ? -9.770 1.417 6.007 1.00 96.44 83 ASP A N 1
ATOM 616 C CA . ASP A 1 83 ? -10.664 0.954 4.947 1.00 96.44 83 ASP A CA 1
ATOM 617 C C . ASP A 1 83 ? -9.839 0.157 3.916 1.00 96.44 83 ASP A C 1
ATOM 619 O O . ASP A 1 83 ? -9.144 0.757 3.089 1.00 96.44 83 ASP A O 1
ATOM 623 N N . PRO A 1 84 ? -9.892 -1.188 3.934 1.00 94.50 84 PRO A N 1
ATOM 624 C CA . PRO A 1 84 ? -9.008 -2.020 3.123 1.00 94.50 84 PRO A CA 1
ATOM 625 C C . PRO A 1 84 ? -9.277 -1.913 1.617 1.00 94.50 84 PRO A C 1
ATOM 627 O O . PRO A 1 84 ? -8.392 -2.241 0.826 1.00 94.50 84 PRO A O 1
ATOM 630 N N . VAL A 1 85 ? -10.467 -1.458 1.199 1.00 96.31 85 VAL A N 1
ATOM 631 C CA . VAL A 1 85 ? -10.770 -1.223 -0.226 1.00 96.31 85 VAL A CA 1
ATOM 632 C C . VAL A 1 85 ? -10.396 0.192 -0.683 1.00 96.31 85 VAL A C 1
ATOM 634 O O . VAL A 1 85 ? -10.359 0.448 -1.884 1.00 96.31 85 VAL A O 1
ATOM 637 N N . ASN A 1 86 ? -10.078 1.101 0.247 1.00 96.25 86 ASN A N 1
ATOM 638 C CA . ASN A 1 86 ? -9.682 2.485 -0.033 1.00 96.25 86 AS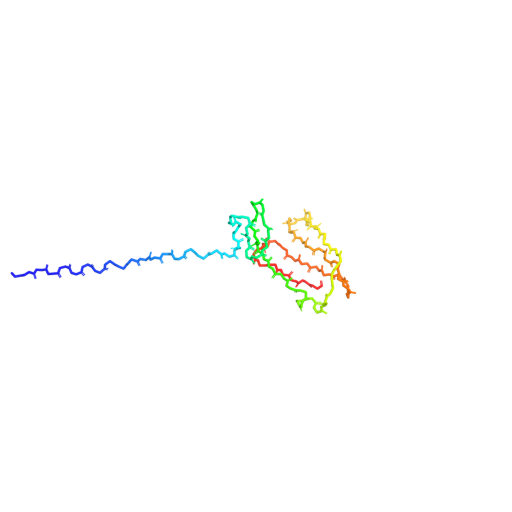N A CA 1
ATOM 639 C C . ASN A 1 86 ? -8.446 2.910 0.793 1.00 96.25 86 ASN A C 1
ATOM 641 O O . ASN A 1 86 ? -8.546 3.834 1.605 1.00 96.25 86 ASN A O 1
ATOM 645 N N . PRO A 1 87 ? -7.271 2.282 0.600 1.00 97.44 87 PRO A N 1
ATOM 646 C CA . PRO A 1 87 ? -6.065 2.657 1.332 1.00 97.44 87 PRO A CA 1
ATOM 647 C C . PRO A 1 87 ? -5.607 4.084 0.990 1.00 97.44 87 PRO A C 1
ATOM 649 O O . PRO A 1 87 ? -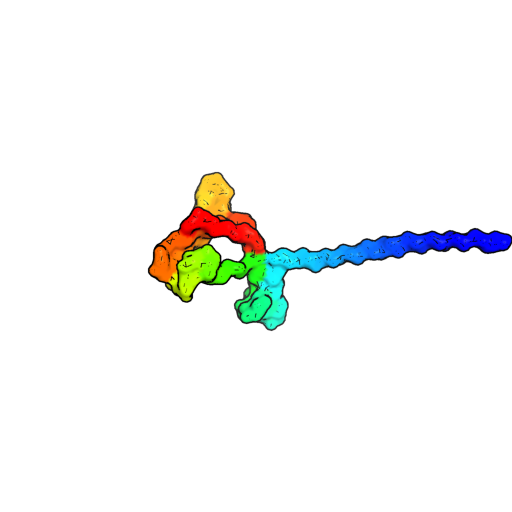5.696 4.526 -0.161 1.00 97.44 87 PRO A O 1
ATOM 652 N N . ILE A 1 88 ? -5.076 4.803 1.982 1.00 98.00 88 ILE A N 1
ATOM 653 C CA . ILE A 1 88 ? -4.682 6.215 1.853 1.00 98.00 88 ILE A CA 1
ATOM 654 C C . ILE A 1 88 ? -3.189 6.366 2.138 1.00 98.00 88 ILE A C 1
ATOM 656 O O . ILE A 1 88 ? -2.731 6.101 3.246 1.00 98.00 88 ILE A O 1
ATOM 660 N N . TYR A 1 89 ? -2.430 6.852 1.154 1.00 97.62 89 TYR A N 1
ATOM 661 C CA . TYR A 1 89 ? -1.032 7.243 1.351 1.00 97.62 89 TYR A CA 1
ATOM 662 C C . TYR A 1 89 ? -0.947 8.543 2.164 1.00 97.62 89 TYR A C 1
ATOM 664 O O . TYR A 1 89 ? -1.515 9.561 1.764 1.00 97.62 89 TYR A O 1
ATOM 672 N N . LEU A 1 90 ? -0.246 8.504 3.298 1.00 97.62 90 LEU A N 1
ATOM 673 C CA . LEU A 1 90 ? -0.122 9.622 4.239 1.00 97.62 90 LEU A CA 1
ATOM 674 C C . LEU A 1 90 ? 1.179 10.419 4.074 1.00 97.62 90 LEU A C 1
ATOM 676 O O . LEU A 1 90 ? 1.235 11.570 4.511 1.00 97.62 90 LEU A O 1
ATOM 680 N N . GLY A 1 91 ? 2.198 9.827 3.445 1.00 94.62 91 GLY A N 1
ATOM 681 C CA . GLY A 1 91 ? 3.523 10.422 3.248 1.00 94.62 91 GLY A CA 1
ATOM 682 C C . GLY A 1 91 ? 4.663 9.478 3.578 1.00 94.62 91 GLY A C 1
ATOM 683 O O . GLY A 1 91 ? 4.388 8.391 4.136 1.00 94.62 91 GLY A O 1
#

pLDDT: mean 89.15, std 14.78, range [45.03, 98.38]

Foldseek 3Di:
DDDPPPPPPPPPPDDDDDLWQFQDPQDRPNDGDDRDIHQDDDDCVNVVADFWDDWDWDADPPPRWIWIWTGGPVGTWIWTCSPVSDIHTPD